Protein AF-A0A3C1UB10-F1 (afdb_monomer_lite)

pLDDT: mean 95.29, std 5.48, range [58.91, 98.25]

Radius of gyration: 14.89 Å; chains: 1; bounding box: 35×17×40 Å

Secondary structure (DSSP, 8-state):
-HHHHHHHHHHHHHHHHHHHHHHHHHHHHT---HHHHHHHHHHHHHHHHHHHHHHHHHHHHHHT-

Sequence (65 aa):
MKNLIVITGVITCLSLLSTLICGLWIKANQVTEVSSLNFHMNSGILSVVLVCAFVVCVCIYLLKK

Foldseek 3Di:
DVVVLVVLVVVLVVLVVVLVVLVVVCVVVVDPDPVSVVVSVVSVVVSVVSVVVSVVVVVVVVVVD

Structure (mmCIF, N/CA/C/O backbone):
data_AF-A0A3C1UB10-F1
#
_entry.id   AF-A0A3C1UB10-F1
#
loop_
_atom_site.group_PDB
_atom_site.id
_atom_site.type_symbol
_atom_site.label_atom_id
_atom_site.label_alt_id
_atom_site.label_comp_id
_atom_site.label_asym_id
_atom_site.label_entity_id
_atom_site.label_seq_id
_atom_site.pdbx_PDB_ins_code
_atom_site.Cartn_x
_atom_site.Cartn_y
_atom_site.Cartn_z
_atom_site.occupancy
_atom_site.B_iso_or_equiv
_atom_site.auth_seq_id
_atom_site.auth_comp_id
_atom_site.auth_asym_id
_atom_site.auth_atom_id
_atom_site.pdbx_PDB_model_num
ATOM 1 N N . MET A 1 1 ? -8.621 6.007 18.078 1.00 82.44 1 MET A N 1
ATOM 2 C CA . MET A 1 1 ? -9.320 5.450 16.896 1.00 82.44 1 MET A CA 1
ATOM 3 C C . MET A 1 1 ? -9.374 6.452 15.745 1.00 82.44 1 MET A C 1
ATOM 5 O O . MET A 1 1 ? -8.668 6.220 14.779 1.00 82.44 1 MET A O 1
ATOM 9 N N . LYS A 1 2 ? -10.086 7.593 15.848 1.00 87.69 2 LYS A N 1
ATOM 10 C CA . LYS A 1 2 ? -10.152 8.597 14.756 1.00 87.69 2 LYS A CA 1
ATOM 11 C C . LYS A 1 2 ? -8.778 9.069 14.260 1.00 87.69 2 LYS A C 1
ATOM 13 O O . LYS A 1 2 ? -8.512 8.959 13.074 1.00 87.69 2 LYS A O 1
ATOM 18 N N . ASN A 1 3 ? -7.893 9.521 15.152 1.00 91.19 3 ASN A N 1
ATOM 19 C CA . ASN A 1 3 ? -6.565 10.010 14.745 1.00 91.19 3 ASN A CA 1
ATOM 20 C C . ASN A 1 3 ? -5.722 8.910 14.080 1.00 91.19 3 ASN A C 1
ATOM 22 O O . ASN A 1 3 ? -5.063 9.168 13.084 1.00 91.19 3 ASN A O 1
ATOM 26 N N . LEU A 1 4 ? -5.799 7.672 14.586 1.00 90.38 4 LEU A N 1
ATOM 27 C CA . LEU A 1 4 ? -5.116 6.517 13.996 1.00 90.38 4 LEU A CA 1
ATOM 28 C C . LEU A 1 4 ? -5.621 6.239 12.574 1.00 90.38 4 LEU A C 1
ATOM 30 O O . LEU A 1 4 ? -4.812 6.036 11.679 1.00 90.38 4 LEU A O 1
ATOM 34 N N . ILE A 1 5 ? -6.940 6.280 12.360 1.00 94.62 5 ILE A N 1
ATOM 35 C CA . ILE A 1 5 ? -7.559 6.125 11.036 1.00 94.62 5 ILE A CA 1
ATOM 36 C C . ILE A 1 5 ? -7.077 7.230 10.097 1.00 94.62 5 ILE A C 1
ATOM 38 O O . ILE A 1 5 ? -6.648 6.939 8.992 1.00 94.62 5 ILE A O 1
ATOM 42 N N . VAL A 1 6 ? -7.075 8.491 10.535 1.00 96.19 6 VAL A N 1
ATOM 43 C CA . VAL A 1 6 ? -6.596 9.603 9.697 1.00 96.19 6 VAL A CA 1
ATOM 44 C C . VAL A 1 6 ? -5.135 9.393 9.290 1.00 96.19 6 VAL A C 1
ATOM 46 O O . VAL A 1 6 ? -4.820 9.460 8.107 1.00 96.19 6 VAL A O 1
ATOM 49 N N . ILE A 1 7 ? -4.255 9.077 10.244 1.00 95.69 7 ILE A N 1
ATOM 50 C CA . ILE A 1 7 ? -2.824 8.869 9.976 1.00 95.69 7 ILE A CA 1
ATOM 51 C C . ILE A 1 7 ? -2.611 7.679 9.032 1.00 95.69 7 ILE A C 1
ATOM 53 O O . ILE A 1 7 ? -1.932 7.808 8.016 1.00 95.69 7 ILE A O 1
ATOM 57 N N . THR A 1 8 ? -3.213 6.528 9.340 1.00 94.88 8 THR A N 1
ATOM 58 C CA . THR A 1 8 ? -3.083 5.318 8.511 1.00 94.88 8 THR A CA 1
ATOM 59 C C . THR A 1 8 ? -3.681 5.514 7.121 1.00 94.88 8 THR A C 1
ATOM 61 O O . THR A 1 8 ? -3.093 5.055 6.147 1.00 94.88 8 THR A O 1
ATOM 64 N N . GLY A 1 9 ? -4.779 6.261 6.998 1.00 96.88 9 GLY A N 1
ATOM 65 C CA . GLY A 1 9 ? -5.373 6.630 5.715 1.00 96.88 9 GLY A CA 1
ATOM 66 C C . GLY A 1 9 ? -4.451 7.510 4.875 1.00 96.88 9 GLY A C 1
ATOM 67 O O . GLY A 1 9 ? -4.237 7.220 3.702 1.00 96.88 9 GLY A O 1
ATOM 68 N N . VAL A 1 10 ? -3.833 8.535 5.475 1.00 97.81 10 VAL A N 1
ATOM 69 C CA . VAL A 1 10 ? -2.858 9.396 4.780 1.00 97.81 10 VAL A CA 1
ATOM 70 C C . VAL A 1 10 ? -1.653 8.585 4.300 1.00 97.81 10 VAL A C 1
ATOM 72 O O . VAL A 1 10 ? -1.283 8.686 3.131 1.00 97.81 10 VAL A O 1
ATOM 75 N N . ILE A 1 11 ? -1.077 7.738 5.160 1.00 97.06 11 ILE A N 1
ATOM 76 C CA . ILE A 1 11 ? 0.056 6.873 4.793 1.00 97.06 11 ILE A CA 1
ATOM 77 C C . ILE A 1 11 ? -0.339 5.910 3.665 1.00 97.06 11 ILE A C 1
ATOM 79 O O . ILE A 1 11 ? 0.415 5.744 2.709 1.00 97.06 11 ILE A O 1
ATOM 83 N N . THR A 1 12 ? -1.536 5.324 3.734 1.00 97.50 12 THR A N 1
ATOM 84 C CA . THR A 1 12 ? -2.058 4.422 2.696 1.00 97.50 12 THR A CA 1
ATOM 85 C C . THR A 1 12 ? -2.213 5.144 1.357 1.00 97.50 12 THR A C 1
ATOM 87 O O . THR A 1 12 ? -1.757 4.636 0.334 1.00 97.50 12 THR A O 1
ATOM 90 N N . CYS A 1 13 ? -2.787 6.351 1.353 1.00 97.94 13 CYS A N 1
ATOM 91 C CA . CYS A 1 13 ? -2.916 7.165 0.143 1.00 97.94 13 CYS A CA 1
ATOM 92 C C . CYS A 1 13 ? -1.554 7.526 -0.460 1.00 97.94 13 CYS A C 1
ATOM 94 O O . CYS A 1 13 ? -1.376 7.402 -1.670 1.00 97.94 13 CYS A O 1
ATOM 96 N N . LEU A 1 14 ? -0.585 7.938 0.365 1.00 97.88 14 LEU A N 1
ATOM 97 C CA . LEU A 1 14 ? 0.771 8.251 -0.097 1.00 97.88 14 LEU A CA 1
ATOM 98 C C . LEU A 1 14 ? 1.472 7.018 -0.680 1.00 97.88 14 LEU A C 1
ATOM 100 O O . LEU A 1 14 ? 2.106 7.118 -1.730 1.00 97.88 14 LEU A O 1
ATOM 104 N N . SER A 1 15 ? 1.317 5.857 -0.036 1.00 97.38 15 SER A N 1
ATOM 105 C CA . SER A 1 15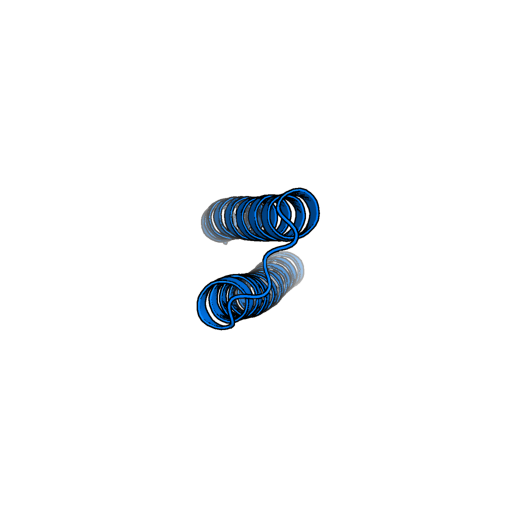 ? 1.870 4.586 -0.511 1.00 97.38 15 SER A CA 1
ATOM 106 C C . SER A 1 15 ? 1.290 4.205 -1.875 1.00 97.38 15 SER A C 1
ATOM 108 O O . SER A 1 15 ? 2.042 3.975 -2.820 1.00 97.38 15 SER A O 1
ATOM 110 N N . LEU A 1 16 ? -0.040 4.239 -2.021 1.00 98.06 16 LEU A N 1
ATOM 111 C CA . LEU A 1 16 ? -0.718 3.944 -3.288 1.00 98.06 16 LEU A CA 1
ATOM 112 C C . LEU A 1 16 ? -0.315 4.918 -4.399 1.00 98.06 16 LEU A C 1
ATOM 114 O O . LEU A 1 16 ? -0.071 4.492 -5.529 1.00 98.06 16 LEU A O 1
ATOM 118 N N . LEU A 1 17 ? -0.214 6.213 -4.086 1.00 98.12 17 LEU A N 1
ATOM 119 C CA . LEU A 1 17 ? 0.208 7.225 -5.052 1.00 98.12 17 LEU A CA 1
ATOM 120 C C . LEU A 1 17 ? 1.651 6.988 -5.510 1.00 98.12 17 LEU A C 1
ATOM 122 O O . LEU A 1 17 ? 1.936 7.064 -6.703 1.00 98.12 17 LEU A O 1
ATOM 126 N N . SER A 1 18 ? 2.548 6.640 -4.584 1.00 96.62 18 SER A N 1
ATOM 127 C CA . SER A 1 18 ? 3.929 6.278 -4.906 1.00 96.62 18 SER A CA 1
ATOM 128 C C . SER A 1 18 ? 3.997 5.039 -5.805 1.00 96.62 18 SER A C 1
ATOM 130 O O . SER A 1 18 ? 4.663 5.077 -6.843 1.00 96.62 18 SER A O 1
ATOM 132 N N . THR A 1 19 ? 3.250 3.975 -5.482 1.00 97.81 19 THR A N 1
ATOM 133 C CA . THR A 1 19 ? 3.170 2.762 -6.312 1.00 97.81 19 THR A CA 1
ATOM 134 C C . THR A 1 19 ? 2.626 3.067 -7.709 1.00 97.81 19 THR A C 1
ATOM 136 O O . THR A 1 19 ? 3.177 2.575 -8.696 1.00 97.81 19 THR A O 1
ATOM 139 N N . LEU A 1 20 ? 1.593 3.912 -7.816 1.00 98.25 20 LEU A N 1
ATOM 140 C CA . LEU A 1 20 ? 1.022 4.335 -9.097 1.00 98.25 20 LEU A CA 1
ATOM 141 C C . LEU A 1 20 ? 2.049 5.101 -9.941 1.00 98.25 20 LEU A C 1
ATOM 143 O O . LEU A 1 20 ? 2.261 4.757 -11.102 1.00 98.25 20 LEU A O 1
ATOM 147 N N . ILE A 1 21 ? 2.706 6.110 -9.360 1.00 97.81 21 ILE A N 1
ATOM 148 C CA . ILE A 1 21 ? 3.733 6.905 -10.048 1.00 97.81 21 ILE A CA 1
ATOM 149 C C . ILE A 1 21 ? 4.880 5.999 -10.509 1.00 97.81 21 ILE A C 1
ATOM 151 O O . ILE A 1 21 ? 5.317 6.105 -11.653 1.00 97.81 21 ILE A O 1
ATOM 155 N N . CYS A 1 22 ? 5.320 5.064 -9.663 1.00 97.00 22 CYS A N 1
ATOM 156 C CA . CYS A 1 22 ? 6.342 4.079 -10.007 1.00 97.00 22 CYS A CA 1
ATOM 157 C C . CYS A 1 22 ? 5.919 3.204 -11.202 1.00 97.00 22 CYS A C 1
ATOM 159 O O . CYS A 1 22 ? 6.678 3.067 -12.160 1.00 97.00 22 CYS A O 1
ATOM 161 N N . GLY A 1 23 ? 4.690 2.675 -11.202 1.00 97.38 23 GLY A N 1
ATOM 162 C CA . GLY A 1 23 ? 4.170 1.866 -12.311 1.00 97.38 23 GLY A CA 1
ATOM 163 C C . GLY A 1 23 ? 4.030 2.655 -13.619 1.00 97.38 23 GLY A C 1
ATOM 164 O O . GLY A 1 23 ? 4.389 2.161 -14.690 1.00 97.38 23 GLY A O 1
ATOM 165 N N . LEU A 1 24 ? 3.571 3.910 -13.543 1.00 97.94 24 LEU A N 1
ATOM 166 C CA . LEU A 1 24 ? 3.501 4.810 -14.699 1.00 97.94 24 LEU A CA 1
ATOM 167 C C . LEU A 1 24 ? 4.893 5.138 -15.250 1.00 97.94 24 LEU A C 1
ATOM 169 O O . LEU A 1 24 ? 5.076 5.153 -16.466 1.00 97.94 24 LEU A O 1
ATOM 173 N N . TRP A 1 25 ? 5.876 5.351 -14.374 1.00 97.62 25 TRP A 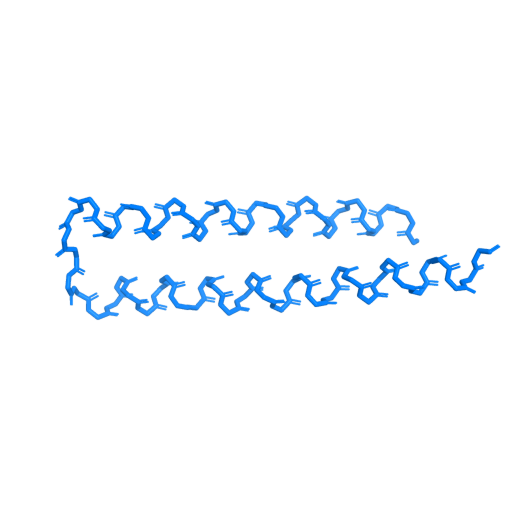N 1
ATOM 174 C CA . TRP A 1 25 ? 7.261 5.598 -14.766 1.00 97.62 25 TRP A CA 1
ATOM 175 C C . TRP A 1 25 ? 7.895 4.374 -15.440 1.00 97.62 25 TRP A C 1
ATOM 177 O O . TRP A 1 25 ? 8.512 4.524 -16.496 1.00 97.62 25 TRP A O 1
ATOM 187 N N . ILE A 1 26 ? 7.675 3.166 -14.902 1.00 97.62 26 ILE A N 1
ATOM 188 C CA . ILE A 1 26 ? 8.105 1.900 -15.525 1.00 97.62 26 ILE A CA 1
ATOM 189 C C . ILE A 1 26 ? 7.517 1.776 -16.931 1.00 97.62 26 ILE A C 1
ATOM 191 O O . ILE A 1 26 ? 8.245 1.505 -17.886 1.00 97.62 26 ILE A O 1
ATOM 195 N N . LYS A 1 27 ? 6.209 2.030 -17.072 1.00 97.06 27 LYS A N 1
ATOM 196 C CA . LYS A 1 27 ? 5.515 1.975 -18.363 1.00 97.06 27 LYS A CA 1
ATOM 197 C C . LYS A 1 27 ? 6.086 2.985 -19.364 1.00 97.06 27 LYS A C 1
ATOM 199 O O . LYS A 1 27 ? 6.303 2.633 -20.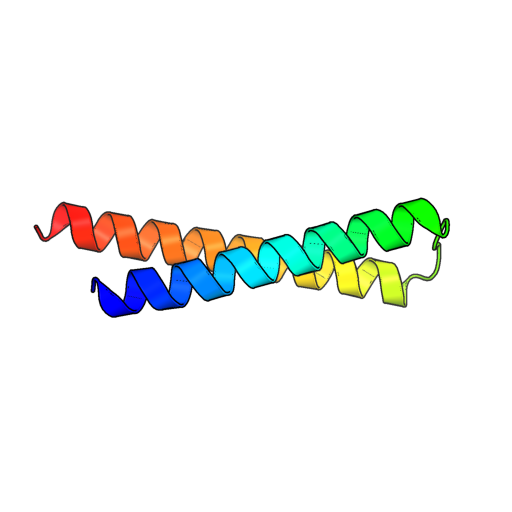522 1.00 97.06 27 LYS A O 1
ATOM 204 N N . ALA A 1 28 ? 6.315 4.226 -18.936 1.00 97.88 28 ALA A N 1
ATOM 205 C CA . ALA A 1 28 ? 6.805 5.298 -19.802 1.00 97.88 28 ALA A CA 1
ATOM 206 C C . ALA A 1 28 ? 8.233 5.042 -20.304 1.00 97.88 28 ALA A C 1
ATOM 208 O O . ALA A 1 28 ? 8.525 5.307 -21.465 1.00 97.88 28 ALA A O 1
ATOM 209 N N . ASN A 1 29 ? 9.095 4.488 -19.449 1.00 97.00 29 ASN A N 1
ATOM 210 C CA . ASN A 1 29 ? 10.503 4.246 -19.768 1.00 97.00 29 ASN A CA 1
ATOM 211 C C . ASN A 1 29 ? 10.784 2.814 -20.252 1.00 97.00 29 ASN A C 1
ATOM 213 O O . ASN A 1 29 ? 11.942 2.470 -20.463 1.00 97.00 29 ASN A O 1
ATOM 217 N N . GLN A 1 30 ? 9.746 1.983 -20.427 1.00 96.25 30 GLN A N 1
ATOM 218 C CA . GLN A 1 30 ? 9.861 0.583 -20.865 1.00 96.25 30 GLN A CA 1
ATOM 219 C C . GLN A 1 30 ? 10.877 -0.209 -20.019 1.00 96.25 30 GLN A C 1
ATOM 221 O O . GLN A 1 30 ? 11.683 -0.978 -20.541 1.00 96.25 30 GLN A O 1
ATOM 226 N N . VAL A 1 31 ? 10.872 0.014 -18.701 1.00 94.94 31 VAL A N 1
ATOM 227 C CA . VAL A 1 31 ? 11.880 -0.560 -17.801 1.00 94.94 31 VAL A CA 1
ATOM 228 C C . VAL A 1 31 ? 11.705 -2.070 -17.702 1.00 94.94 31 VAL A C 1
ATOM 230 O O . VAL A 1 31 ? 10.651 -2.559 -17.303 1.00 94.94 31 VAL A O 1
ATOM 233 N N . THR A 1 32 ? 12.767 -2.800 -18.032 1.00 93.25 32 THR A N 1
ATOM 234 C CA . THR A 1 32 ? 12.838 -4.269 -17.970 1.00 93.25 32 THR A CA 1
ATOM 235 C C . THR A 1 32 ? 13.771 -4.771 -16.870 1.00 93.25 32 THR A C 1
ATOM 237 O O . THR A 1 32 ? 13.870 -5.975 -16.637 1.00 93.25 32 THR A O 1
ATOM 240 N N . GLU A 1 33 ? 14.454 -3.860 -16.175 1.00 96.00 33 GLU A N 1
ATOM 241 C CA . GLU A 1 33 ? 15.364 -4.209 -15.094 1.00 96.00 33 GLU A CA 1
ATOM 242 C C . GLU A 1 33 ? 14.599 -4.835 -13.919 1.00 96.00 33 GLU A C 1
ATOM 244 O O . GLU A 1 33 ? 13.678 -4.241 -13.351 1.00 96.00 33 GLU A O 1
ATOM 249 N N . VAL A 1 34 ? 15.021 -6.036 -13.520 1.00 95.88 34 VAL A N 1
ATOM 250 C CA . VAL A 1 34 ? 14.358 -6.836 -12.480 1.00 95.88 34 VAL A CA 1
ATOM 251 C C . VAL A 1 34 ? 14.316 -6.109 -11.132 1.00 95.88 34 VAL A C 1
ATOM 253 O O . VAL A 1 34 ? 13.337 -6.231 -10.401 1.00 95.88 34 VAL A O 1
ATOM 256 N N . SER A 1 35 ? 15.341 -5.319 -10.798 1.00 95.69 35 SER A N 1
ATOM 257 C CA . SER A 1 35 ? 15.407 -4.572 -9.533 1.00 95.69 35 SER A CA 1
ATOM 258 C C . SER A 1 35 ? 14.276 -3.534 -9.419 1.00 95.69 35 SER A C 1
ATOM 260 O O . SER A 1 35 ? 13.577 -3.486 -8.406 1.00 95.69 35 SER A O 1
ATOM 262 N N . SER A 1 36 ? 14.036 -2.769 -10.487 1.00 93.62 36 SER A N 1
ATOM 263 C CA . SER A 1 36 ? 12.990 -1.749 -10.580 1.00 93.62 36 SER A CA 1
ATOM 264 C C . SER A 1 36 ? 11.593 -2.370 -10.523 1.00 93.62 36 SER A C 1
ATOM 266 O O . SER A 1 36 ? 10.708 -1.865 -9.827 1.00 93.62 36 SER A O 1
ATOM 268 N N . LEU A 1 37 ? 11.401 -3.507 -11.199 1.00 97.19 37 LEU A N 1
ATOM 269 C CA . LEU A 1 37 ? 10.147 -4.261 -11.149 1.00 97.19 37 LEU A CA 1
ATOM 270 C C . LEU A 1 37 ? 9.887 -4.841 -9.750 1.00 97.19 37 LEU A C 1
ATOM 272 O O . LEU A 1 37 ? 8.774 -4.726 -9.235 1.00 97.19 37 LEU A O 1
ATOM 276 N N . ASN A 1 38 ? 10.918 -5.386 -9.097 1.00 97.56 38 ASN A N 1
ATOM 277 C CA . ASN A 1 38 ? 10.827 -5.874 -7.720 1.00 97.56 38 ASN A CA 1
ATOM 278 C C . ASN A 1 38 ? 10.495 -4.748 -6.737 1.00 97.56 38 ASN A C 1
ATOM 280 O O . ASN A 1 38 ? 9.689 -4.950 -5.829 1.00 97.56 38 ASN A O 1
ATOM 284 N N . PHE A 1 39 ? 11.065 -3.553 -6.923 1.00 95.44 39 PHE A N 1
ATOM 285 C CA . PHE A 1 39 ? 10.730 -2.388 -6.105 1.00 95.44 39 PHE A CA 1
ATOM 286 C C . PHE A 1 39 ? 9.250 -2.007 -6.245 1.00 95.44 39 PHE A C 1
ATOM 288 O O . PHE A 1 39 ? 8.557 -1.857 -5.235 1.00 95.44 39 PHE A O 1
ATOM 295 N N . HIS A 1 40 ? 8.737 -1.924 -7.479 1.00 97.50 40 HIS A N 1
ATOM 296 C CA . HIS A 1 40 ? 7.3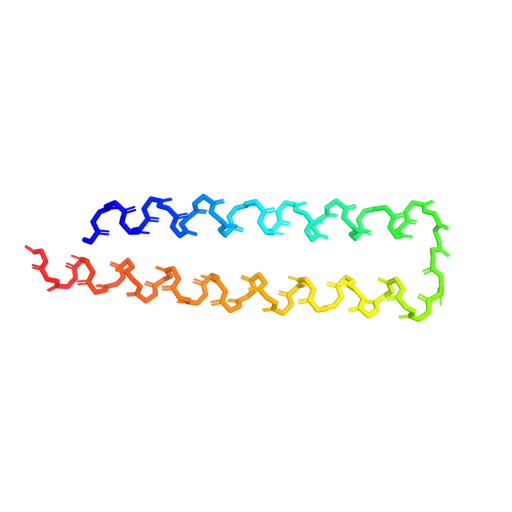16 -1.671 -7.719 1.00 97.50 40 HIS A CA 1
ATOM 297 C C . HIS A 1 40 ? 6.437 -2.731 -7.052 1.00 97.50 40 HIS A C 1
ATOM 299 O O . HIS A 1 40 ? 5.504 -2.386 -6.324 1.00 97.50 40 HIS A O 1
ATOM 305 N N . MET A 1 41 ? 6.771 -4.010 -7.234 1.00 97.94 41 MET A N 1
ATOM 306 C CA . MET A 1 41 ? 6.013 -5.123 -6.668 1.00 97.94 41 MET A CA 1
ATOM 307 C C . MET A 1 41 ? 6.003 -5.087 -5.136 1.00 97.94 41 MET A C 1
ATOM 309 O O . MET A 1 41 ? 4.941 -5.209 -4.528 1.00 97.94 41 MET A O 1
ATOM 313 N N . ASN A 1 42 ? 7.148 -4.814 -4.505 1.00 97.81 42 ASN A N 1
ATOM 314 C CA . ASN A 1 42 ? 7.240 -4.679 -3.053 1.00 97.81 42 ASN A CA 1
ATOM 315 C C . ASN A 1 42 ? 6.440 -3.470 -2.535 1.00 97.81 42 ASN A C 1
ATOM 317 O O . ASN A 1 42 ? 5.739 -3.576 -1.529 1.00 97.81 42 ASN A O 1
ATOM 321 N N . SER A 1 43 ? 6.472 -2.340 -3.255 1.00 96.88 43 SER A N 1
ATOM 322 C CA . SER A 1 43 ? 5.651 -1.163 -2.930 1.00 96.88 43 SER A CA 1
ATOM 323 C C . SER A 1 43 ? 4.148 -1.457 -3.046 1.00 96.88 43 SER A C 1
ATOM 325 O O . SER A 1 43 ? 3.354 -1.015 -2.213 1.00 96.88 43 SER A O 1
ATOM 327 N N 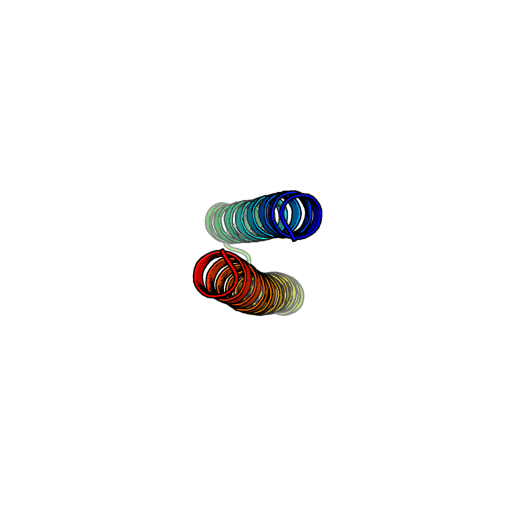. GLY A 1 44 ? 3.754 -2.256 -4.043 1.00 97.88 44 GLY A N 1
ATOM 328 C CA . GLY A 1 44 ? 2.378 -2.701 -4.231 1.00 97.88 44 GLY A CA 1
ATOM 329 C C . GLY A 1 44 ? 1.912 -3.600 -3.092 1.00 97.88 44 GLY A C 1
ATOM 330 O O . GLY A 1 44 ? 0.857 -3.347 -2.512 1.00 97.88 44 GLY A O 1
ATOM 331 N N . ILE A 1 45 ? 2.725 -4.590 -2.707 1.00 98.19 45 ILE A N 1
ATOM 332 C CA . ILE A 1 45 ? 2.439 -5.474 -1.567 1.00 98.19 45 ILE A CA 1
ATOM 333 C C . ILE A 1 45 ? 2.275 -4.654 -0.281 1.00 98.19 45 ILE A C 1
ATOM 335 O O . ILE A 1 45 ? 1.279 -4.818 0.424 1.00 98.19 45 ILE A O 1
ATOM 339 N N . LEU A 1 46 ? 3.199 -3.727 -0.001 1.00 97.19 46 LEU A N 1
ATOM 340 C CA . LEU A 1 46 ? 3.113 -2.846 1.168 1.00 97.19 46 LEU A CA 1
ATOM 341 C C . LEU A 1 46 ? 1.817 -2.023 1.168 1.00 97.19 46 LEU A C 1
ATOM 343 O O . LEU A 1 46 ? 1.141 -1.933 2.194 1.00 97.19 46 LEU A O 1
ATOM 347 N N . SER A 1 47 ? 1.444 -1.466 0.014 1.00 97.56 47 SER A N 1
ATOM 348 C CA . SER A 1 47 ? 0.211 -0.690 -0.130 1.00 97.56 47 SER A CA 1
ATOM 349 C C . SER A 1 47 ? -1.035 -1.530 0.153 1.00 97.56 47 SER A C 1
ATOM 351 O O . SER A 1 47 ? -1.930 -1.066 0.856 1.00 97.56 47 SER A O 1
ATOM 353 N N . VAL A 1 48 ? -1.089 -2.780 -0.322 1.00 98.00 48 VAL A N 1
ATOM 354 C CA . VAL A 1 48 ? -2.206 -3.698 -0.034 1.00 98.00 48 VAL A CA 1
ATOM 355 C C . VAL A 1 48 ? -2.298 -3.999 1.461 1.00 98.00 48 VAL A C 1
ATOM 357 O O . VAL A 1 48 ? -3.382 -3.914 2.036 1.00 98.00 48 VAL A O 1
ATOM 360 N N . VAL A 1 49 ? -1.169 -4.286 2.115 1.00 97.94 49 VAL A N 1
ATOM 361 C CA . VAL A 1 49 ? -1.132 -4.537 3.565 1.00 97.94 49 VAL A CA 1
ATOM 362 C C . VAL A 1 49 ? -1.635 -3.320 4.348 1.00 97.94 49 VAL A C 1
ATOM 364 O O . VAL A 1 49 ? -2.442 -3.471 5.269 1.00 97.94 49 VAL A O 1
ATOM 367 N N . LEU A 1 50 ? -1.218 -2.111 3.960 1.00 96.94 50 LEU A N 1
ATOM 368 C CA . LEU A 1 50 ? -1.684 -0.864 4.571 1.00 96.94 50 LEU A CA 1
ATOM 369 C C . LEU A 1 50 ? -3.189 -0.645 4.375 1.00 96.94 50 LEU A C 1
ATOM 371 O O . LEU A 1 50 ? -3.876 -0.308 5.340 1.00 96.94 50 LEU A O 1
ATOM 375 N N . VAL A 1 51 ? -3.721 -0.908 3.174 1.00 97.94 51 VAL A N 1
ATOM 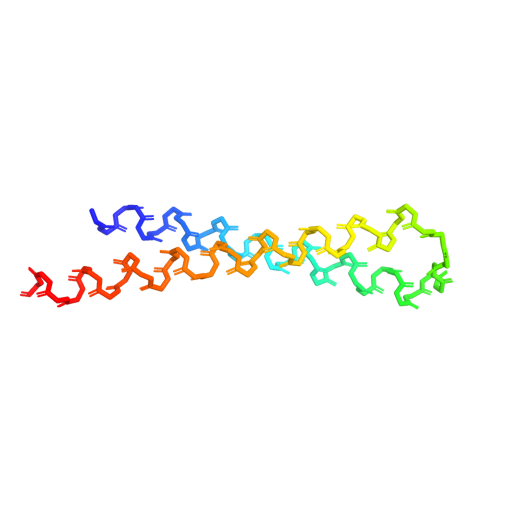376 C CA . VAL A 1 51 ? -5.169 -0.851 2.907 1.00 97.94 51 VAL A CA 1
ATOM 377 C C . VAL A 1 51 ? -5.924 -1.829 3.806 1.00 97.94 51 VAL A C 1
ATOM 379 O O . VAL A 1 51 ? -6.898 -1.434 4.446 1.00 97.94 51 VAL A O 1
ATOM 382 N N . CYS A 1 52 ? -5.470 -3.081 3.912 1.00 97.62 52 CYS A N 1
ATOM 383 C CA . CYS A 1 52 ? -6.091 -4.074 4.790 1.00 97.62 52 CYS A CA 1
ATOM 384 C C . CYS A 1 52 ? -6.107 -3.603 6.252 1.00 97.62 52 CYS A C 1
ATOM 386 O O . CYS A 1 52 ? -7.153 -3.639 6.902 1.00 97.62 52 CYS A O 1
ATOM 388 N N . ALA A 1 53 ? -4.975 -3.106 6.758 1.00 95.50 53 ALA A N 1
ATOM 389 C CA . ALA A 1 53 ? -4.878 -2.587 8.119 1.00 95.50 53 ALA A CA 1
ATOM 390 C C . ALA A 1 53 ? -5.801 -1.376 8.348 1.00 95.50 53 ALA A C 1
ATOM 392 O O . ALA A 1 53 ? -6.468 -1.287 9.383 1.00 95.50 53 ALA A O 1
ATOM 393 N N . PHE A 1 54 ? -5.882 -0.467 7.372 1.00 96.50 54 PHE A N 1
ATOM 394 C CA . PHE A 1 54 ? -6.773 0.690 7.412 1.00 96.50 54 PHE A CA 1
ATOM 395 C C . PHE A 1 54 ? -8.248 0.271 7.463 1.00 96.50 54 PHE A C 1
ATOM 397 O O . PHE A 1 54 ? -8.983 0.740 8.333 1.00 96.50 54 PHE A O 1
ATOM 404 N N . VAL A 1 55 ? -8.671 -0.661 6.600 1.00 96.69 55 VAL A N 1
ATOM 405 C CA . VAL A 1 55 ? -10.045 -1.193 6.585 1.00 96.69 55 VAL A CA 1
ATOM 406 C C . VAL A 1 55 ? -10.397 -1.819 7.932 1.00 96.69 55 VAL A C 1
ATOM 408 O O . VAL A 1 55 ? -11.437 -1.487 8.498 1.00 96.69 55 VAL A O 1
ATOM 411 N N . VAL A 1 56 ? -9.512 -2.645 8.500 1.00 95.31 56 VAL A N 1
ATOM 412 C CA . VAL A 1 56 ? -9.717 -3.234 9.834 1.00 95.31 56 VAL A CA 1
ATOM 413 C C . VAL A 1 56 ? -9.886 -2.143 10.896 1.00 95.31 56 VAL A C 1
ATOM 415 O O . VAL A 1 56 ? -10.824 -2.202 11.693 1.00 95.31 56 VAL A O 1
ATOM 418 N N . CYS A 1 57 ? -9.037 -1.110 10.891 1.00 93.62 57 CYS A N 1
ATOM 419 C CA . CYS A 1 57 ? -9.149 0.006 11.835 1.00 93.62 57 CYS A CA 1
ATOM 420 C C . CYS A 1 57 ? -10.494 0.739 11.718 1.00 93.62 57 CYS A C 1
ATOM 422 O O . CYS A 1 57 ? -11.105 1.070 12.739 1.00 93.62 57 CYS A O 1
ATOM 424 N N . VAL A 1 58 ? -10.964 0.977 10.489 1.00 95.62 58 VAL A N 1
ATOM 425 C CA . VAL A 1 58 ? -12.266 1.602 10.222 1.00 95.62 58 VAL A CA 1
ATOM 426 C C . VAL A 1 58 ? -13.407 0.707 10.702 1.00 95.62 58 VAL A C 1
ATOM 428 O O . VAL A 1 58 ? -14.274 1.191 11.429 1.00 95.62 58 VAL A O 1
ATOM 431 N N . CYS A 1 59 ? -13.387 -0.591 10.386 1.00 95.31 59 CYS A N 1
ATOM 432 C CA . CYS A 1 59 ? -14.399 -1.546 10.839 1.00 95.31 59 CYS A CA 1
ATOM 433 C C . CYS A 1 59 ? -14.508 -1.572 12.368 1.00 95.31 59 CYS A C 1
ATOM 435 O O . CYS A 1 59 ? -15.605 -1.437 12.903 1.00 95.31 59 CYS A O 1
ATOM 437 N N . ILE A 1 60 ? -13.382 -1.666 13.085 1.00 94.81 60 ILE A N 1
ATOM 438 C CA . ILE A 1 60 ? -13.393 -1.664 14.557 1.00 94.81 60 ILE A CA 1
ATOM 439 C C . ILE A 1 60 ? -13.948 -0.338 15.094 1.00 94.81 60 ILE A C 1
ATOM 441 O O . ILE A 1 60 ? -14.692 -0.336 16.071 1.00 94.81 60 ILE A O 1
ATOM 445 N N . TYR A 1 61 ? -13.603 0.798 14.479 1.00 94.38 61 TYR A N 1
ATOM 446 C CA . TYR A 1 61 ? -14.132 2.096 14.902 1.00 94.38 61 TYR A CA 1
ATOM 447 C C . TYR A 1 61 ? -15.645 2.206 14.716 1.00 94.38 61 TYR A C 1
ATOM 449 O O . TYR A 1 61 ? -16.305 2.747 15.597 1.00 94.38 61 TYR A O 1
ATOM 457 N N . LEU A 1 62 ? -16.181 1.686 13.611 1.00 94.00 62 LEU A N 1
ATOM 458 C CA . LEU A 1 62 ? -17.618 1.688 13.341 1.00 94.00 62 LEU A CA 1
ATOM 459 C C . LEU A 1 62 ? -18.384 0.718 14.248 1.00 94.00 62 LEU A C 1
ATOM 461 O O . LEU A 1 62 ? -19.472 1.059 14.683 1.00 94.00 62 LEU A O 1
ATOM 465 N N . LEU A 1 63 ? -17.813 -0.449 14.570 1.00 93.31 63 LEU A N 1
ATOM 466 C CA . LEU A 1 63 ? -18.439 -1.445 15.454 1.00 93.31 63 LEU A CA 1
ATOM 467 C C . LEU A 1 63 ? -18.413 -1.054 16.939 1.00 93.31 63 LEU A C 1
ATOM 469 O O . LEU A 1 63 ? -19.224 -1.546 17.716 1.00 93.31 63 LEU A O 1
ATOM 473 N N . LYS A 1 64 ? -17.454 -0.217 17.356 1.00 83.19 64 LYS A N 1
ATOM 474 C CA . LYS A 1 64 ? -17.351 0.290 18.737 1.00 83.19 64 LYS A CA 1
ATOM 475 C C . LYS A 1 64 ? -18.104 1.601 18.977 1.00 83.19 64 LYS A C 1
ATOM 477 O O . LYS A 1 64 ? -18.073 2.097 20.103 1.00 83.19 64 LYS A O 1
ATOM 482 N N . LYS A 1 65 ? -18.669 2.199 17.934 1.00 58.91 65 LYS A N 1
ATOM 483 C CA . LYS A 1 65 ? -19.411 3.455 18.009 1.00 58.91 65 LYS A CA 1
ATOM 484 C C . LYS A 1 65 ? -20.898 3.165 18.145 1.00 58.91 65 LYS A C 1
ATOM 486 O O . LYS A 1 65 ? -21.541 3.930 18.891 1.00 58.91 65 LYS A O 1
#